Protein AF-A0A9D0Z9T0-F1 (afdb_monomer_lite)

Sequence (76 aa):
MRAGLNRVLNAAMGAFVGALIGRGAYLYWAYRAHPGLYAAQSAPWYARLVPGAVATLLVVCACVCVKLALRAGRRR

Radius of gyration: 17.84 Å; chains: 1; bounding box: 44×25×45 Å

pLDDT: mean 79.4, std 9.63, range [45.62, 89.44]

Foldseek 3Di:
DVVVLVVVLVVLLVVLVVVLVVVVVVLVVVCVVCVPVQVPDPDHSCVVSVVSVVVSVVSNVVSVVVVVVVVVVVVD

Structure (mmCIF, N/CA/C/O backbone):
data_AF-A0A9D0Z9T0-F1
#
_entry.id   AF-A0A9D0Z9T0-F1
#
loop_
_atom_site.group_PDB
_atom_site.id
_atom_site.type_symbol
_atom_site.label_atom_id
_atom_site.label_alt_id
_atom_site.label_comp_id
_atom_site.label_asym_id
_atom_site.label_entity_id
_atom_site.label_seq_id
_atom_site.pdbx_PDB_ins_code
_atom_site.Cartn_x
_atom_site.Cartn_y
_atom_site.Cartn_z
_atom_site.occupancy
_atom_site.B_iso_or_equiv
_atom_site.auth_seq_id
_atom_site.auth_comp_id
_atom_site.auth_asym_id
_atom_site.auth_atom_id
_atom_site.pdbx_PDB_model_num
ATOM 1 N N . MET A 1 1 ? -12.484 9.334 22.437 1.00 52.94 1 MET A N 1
ATOM 2 C CA . MET A 1 1 ? -11.668 8.170 22.000 1.00 52.94 1 MET A CA 1
ATOM 3 C C . MET A 1 1 ? -11.893 7.705 20.546 1.00 52.94 1 MET A C 1
ATOM 5 O O . MET A 1 1 ? -10.932 7.287 19.919 1.00 52.94 1 MET A O 1
ATOM 9 N N . ARG A 1 2 ? -13.097 7.795 19.947 1.00 57.91 2 ARG A N 1
ATOM 10 C CA . ARG A 1 2 ? -13.383 7.228 18.599 1.00 57.91 2 ARG A CA 1
ATOM 11 C C . ARG A 1 2 ? -12.818 8.014 17.399 1.00 57.91 2 ARG A C 1
ATOM 13 O O . ARG A 1 2 ? -12.505 7.415 16.375 1.00 57.91 2 ARG A O 1
ATOM 20 N N . ALA A 1 3 ? -12.673 9.336 17.523 1.00 68.19 3 ALA A N 1
ATOM 21 C CA . ALA A 1 3 ? -12.161 10.184 16.441 1.00 68.19 3 ALA A CA 1
ATOM 22 C C . ALA A 1 3 ? -10.686 9.889 16.108 1.00 68.19 3 ALA A C 1
ATOM 24 O O . ALA A 1 3 ? -10.321 9.856 14.936 1.00 68.19 3 ALA A O 1
ATOM 25 N N . GLY A 1 4 ? -9.865 9.607 17.129 1.00 77.56 4 GLY A N 1
ATOM 26 C CA . GLY A 1 4 ? -8.451 9.261 16.957 1.00 77.56 4 GLY A CA 1
ATOM 27 C C . GLY A 1 4 ? -8.263 7.962 16.175 1.00 77.56 4 GLY A C 1
ATOM 28 O O . GLY A 1 4 ? -7.535 7.947 15.190 1.00 77.56 4 GLY A O 1
ATOM 29 N N . LEU A 1 5 ? -9.004 6.907 16.532 1.00 78.94 5 LEU A N 1
ATOM 30 C CA . LEU A 1 5 ? -8.914 5.607 15.859 1.00 78.94 5 LEU A CA 1
ATOM 31 C C . LEU A 1 5 ? -9.296 5.691 14.373 1.00 78.94 5 LEU A C 1
ATOM 33 O O . LEU A 1 5 ? -8.600 5.148 13.523 1.00 78.94 5 LEU A O 1
ATOM 37 N N . ASN A 1 6 ? -10.362 6.424 14.038 1.00 83.00 6 ASN A N 1
ATOM 38 C CA . ASN A 1 6 ? -10.753 6.620 12.639 1.00 83.00 6 ASN A CA 1
ATOM 39 C C . ASN A 1 6 ? -9.703 7.409 11.844 1.00 83.00 6 ASN A C 1
ATOM 41 O O . ASN A 1 6 ? -9.480 7.114 10.670 1.00 83.00 6 ASN A O 1
ATOM 45 N N . ARG A 1 7 ? -9.065 8.399 12.482 1.00 86.38 7 ARG A N 1
ATOM 46 C CA . ARG A 1 7 ? -8.008 9.211 11.872 1.00 86.38 7 ARG A CA 1
ATOM 47 C C . ARG A 1 7 ? -6.760 8.366 11.600 1.00 86.38 7 ARG A C 1
ATOM 49 O O . ARG A 1 7 ? -6.249 8.413 10.488 1.00 86.38 7 ARG A O 1
ATOM 56 N N . VAL A 1 8 ? -6.349 7.530 12.558 1.00 86.88 8 VAL A N 1
ATOM 57 C CA . VAL A 1 8 ? -5.235 6.577 12.397 1.00 86.88 8 VAL A CA 1
ATOM 58 C C . VAL A 1 8 ? -5.540 5.547 11.307 1.00 86.88 8 VAL A C 1
ATOM 60 O O . VAL A 1 8 ? -4.705 5.337 10.435 1.00 86.88 8 VAL A O 1
ATOM 63 N N . LEU A 1 9 ? -6.745 4.961 11.281 1.00 83.75 9 LEU A N 1
ATOM 64 C CA . LEU A 1 9 ? -7.121 4.006 10.230 1.00 83.75 9 LEU A CA 1
ATOM 65 C C . LEU A 1 9 ? -7.131 4.644 8.835 1.00 83.75 9 LEU A C 1
ATOM 67 O O . LEU A 1 9 ? -6.681 4.018 7.882 1.00 83.75 9 LEU A O 1
ATOM 71 N N . ASN A 1 10 ? -7.638 5.872 8.695 1.00 85.56 10 ASN A N 1
ATOM 72 C CA . ASN A 1 10 ? -7.601 6.583 7.414 1.00 85.56 10 ASN A CA 1
ATOM 73 C C . ASN A 1 10 ? -6.169 6.924 6.987 1.00 85.56 10 ASN A C 1
ATOM 75 O O . ASN A 1 10 ? -5.842 6.762 5.815 1.00 85.56 10 ASN A O 1
ATOM 79 N N . ALA A 1 11 ? -5.323 7.372 7.919 1.00 89.44 11 ALA A N 1
ATOM 80 C CA . ALA A 1 11 ? -3.922 7.667 7.635 1.00 89.44 11 ALA A CA 1
ATOM 81 C C . ALA A 1 11 ? -3.162 6.406 7.201 1.00 89.44 11 ALA A C 1
ATOM 83 O O . ALA A 1 11 ? -2.457 6.441 6.198 1.00 89.44 11 ALA A O 1
ATOM 84 N N . ALA A 1 12 ? -3.369 5.280 7.893 1.00 86.12 12 ALA A N 1
ATOM 85 C CA . ALA A 1 12 ? -2.794 3.994 7.513 1.00 86.12 12 ALA A CA 1
ATOM 86 C C . ALA A 1 12 ? -3.252 3.580 6.106 1.00 86.12 12 ALA A C 1
ATOM 88 O O . ALA A 1 12 ? -2.414 3.335 5.245 1.00 86.12 12 ALA A O 1
ATOM 89 N N . MET A 1 13 ? -4.564 3.591 5.834 1.00 86.25 13 MET A N 1
ATOM 90 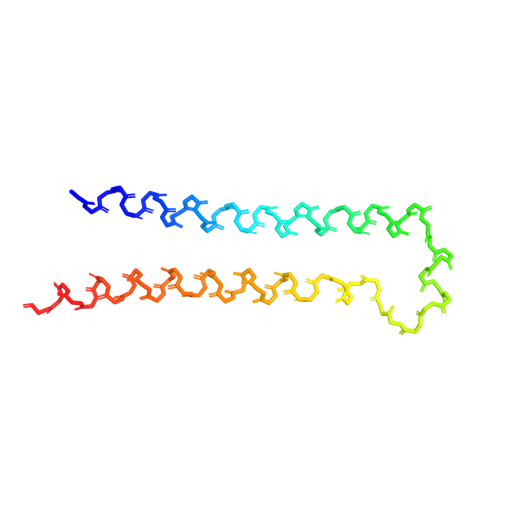C CA . MET A 1 13 ? -5.106 3.290 4.500 1.00 86.25 13 MET A CA 1
ATOM 91 C C . MET A 1 13 ? -4.459 4.160 3.411 1.0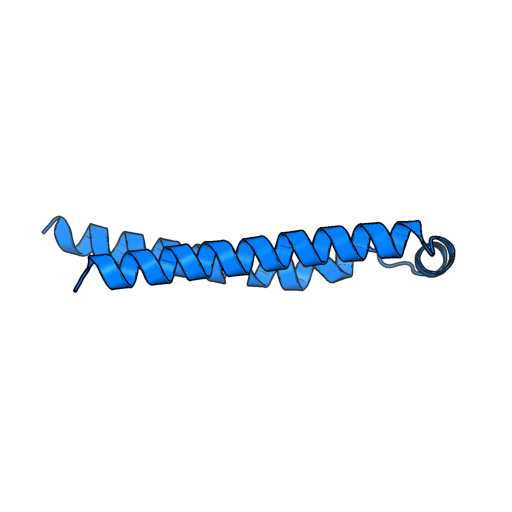0 86.25 13 MET A C 1
ATOM 93 O O . MET A 1 13 ? -4.005 3.635 2.398 1.00 86.25 13 MET A O 1
ATOM 97 N N . GLY A 1 14 ? -4.370 5.474 3.635 1.00 88.00 14 GLY A N 1
ATOM 98 C CA . GLY A 1 14 ? -3.753 6.407 2.692 1.00 88.00 14 GLY A CA 1
ATOM 99 C C . GLY A 1 14 ? -2.261 6.147 2.474 1.00 88.00 14 GLY A C 1
ATOM 100 O O . GLY A 1 14 ? -1.809 6.150 1.333 1.00 88.00 14 GLY A O 1
ATOM 101 N N . ALA A 1 15 ? -1.505 5.865 3.537 1.00 88.94 15 ALA A N 1
ATOM 102 C CA . ALA A 1 15 ? -0.074 5.578 3.454 1.00 88.94 15 ALA A CA 1
ATOM 103 C C . ALA A 1 15 ? 0.212 4.287 2.672 1.00 88.94 15 ALA A C 1
ATOM 105 O O . ALA A 1 15 ? 1.080 4.276 1.801 1.00 88.94 15 ALA A O 1
ATOM 106 N N . PHE A 1 16 ? -0.549 3.220 2.929 1.00 84.31 16 PHE A N 1
ATOM 107 C CA . PHE A 1 16 ? -0.416 1.953 2.209 1.00 84.31 16 PHE A CA 1
ATOM 108 C C . PHE A 1 16 ? -0.770 2.104 0.722 1.00 84.31 16 PHE A C 1
ATOM 110 O O . PHE A 1 16 ? -0.018 1.650 -0.142 1.00 84.31 16 PHE A O 1
ATOM 117 N N . VAL A 1 17 ? -1.863 2.806 0.406 1.00 87.31 17 VAL A N 1
ATOM 118 C CA . VAL A 1 17 ? -2.245 3.097 -0.986 1.00 87.31 17 VAL A CA 1
ATOM 119 C C . VAL A 1 17 ? -1.196 3.975 -1.677 1.00 87.31 17 VAL A C 1
ATOM 121 O O . VAL A 1 17 ? -0.794 3.683 -2.802 1.00 87.31 17 VAL A O 1
ATOM 124 N N . GLY A 1 18 ? -0.696 5.011 -1.003 1.00 88.81 18 GLY A N 1
ATOM 125 C CA . GLY A 1 18 ? 0.354 5.884 -1.528 1.00 88.81 18 GLY A CA 1
ATOM 126 C C . GLY A 1 18 ? 1.661 5.138 -1.799 1.00 88.81 18 GLY A C 1
ATOM 127 O O . GLY A 1 18 ? 2.254 5.309 -2.864 1.00 88.81 18 GLY A O 1
ATOM 128 N N . ALA A 1 19 ? 2.076 4.249 -0.893 1.00 86.25 19 ALA A N 1
ATOM 129 C CA . ALA A 1 19 ? 3.250 3.399 -1.081 1.00 86.25 19 ALA A CA 1
ATOM 130 C C . ALA A 1 19 ? 3.100 2.472 -2.301 1.00 86.25 19 ALA A C 1
ATOM 132 O O . ALA A 1 19 ? 4.059 2.282 -3.054 1.00 86.25 19 ALA A O 1
ATOM 133 N N . LEU A 1 20 ? 1.895 1.941 -2.541 1.00 84.62 20 LEU A N 1
ATOM 134 C CA . LEU A 1 20 ? 1.609 1.127 -3.721 1.00 84.62 20 LEU A CA 1
ATOM 135 C C . LEU A 1 20 ? 1.721 1.941 -5.017 1.00 84.62 20 LEU A C 1
ATOM 137 O O . LEU A 1 20 ? 2.377 1.495 -5.960 1.00 84.62 20 LEU A O 1
ATOM 141 N N . ILE A 1 21 ? 1.127 3.138 -5.051 1.00 86.94 21 ILE A N 1
ATOM 142 C CA . ILE A 1 21 ? 1.183 4.040 -6.212 1.00 86.94 21 ILE A CA 1
ATOM 143 C C . ILE A 1 21 ? 2.630 4.458 -6.494 1.00 86.94 21 ILE A C 1
ATOM 145 O O . ILE A 1 21 ? 3.079 4.371 -7.636 1.00 86.94 21 ILE A O 1
ATOM 149 N N . GLY A 1 22 ? 3.386 4.842 -5.461 1.00 88.25 22 GLY A N 1
ATOM 150 C CA . GLY A 1 22 ? 4.792 5.229 -5.593 1.00 88.25 22 GLY A CA 1
ATOM 151 C C . GLY A 1 22 ? 5.659 4.093 -6.134 1.00 88.25 22 GLY A C 1
ATOM 152 O O . GLY A 1 22 ? 6.440 4.292 -7.066 1.00 88.25 22 GLY A O 1
ATOM 153 N N . ARG A 1 23 ? 5.467 2.870 -5.625 1.00 84.56 23 ARG A N 1
ATOM 154 C CA . ARG A 1 23 ? 6.169 1.682 -6.129 1.00 84.56 23 ARG A CA 1
ATOM 155 C C . ARG A 1 23 ? 5.767 1.352 -7.570 1.00 84.56 23 ARG A C 1
ATOM 157 O O . ARG A 1 23 ? 6.635 1.004 -8.364 1.00 84.56 23 ARG A O 1
ATOM 164 N N . GLY A 1 24 ? 4.491 1.508 -7.924 1.00 83.94 24 GLY A N 1
ATOM 165 C CA . GLY A 1 24 ? 3.996 1.371 -9.299 1.00 83.94 24 GLY A CA 1
ATOM 166 C C . GLY A 1 24 ? 4.656 2.350 -10.264 1.00 83.94 24 GLY A C 1
ATOM 167 O O . GLY A 1 24 ? 5.205 1.930 -11.282 1.00 83.94 24 GLY A O 1
ATOM 168 N N . ALA A 1 25 ? 4.672 3.634 -9.910 1.00 86.69 25 ALA A N 1
ATOM 169 C CA . ALA A 1 25 ? 5.300 4.683 -10.707 1.00 86.69 25 ALA A CA 1
ATOM 170 C C . ALA A 1 25 ? 6.813 4.461 -10.865 1.00 86.69 25 ALA A C 1
ATOM 172 O O . ALA A 1 25 ? 7.342 4.590 -11.970 1.00 86.69 25 ALA A O 1
ATOM 173 N N . TYR A 1 26 ? 7.500 4.061 -9.790 1.00 85.31 26 TYR A N 1
ATOM 174 C CA . TYR A 1 26 ? 8.930 3.752 -9.826 1.00 85.31 26 TYR A CA 1
ATOM 175 C C . TYR A 1 26 ? 9.246 2.572 -10.752 1.00 85.31 26 TYR A C 1
ATOM 177 O O . TYR A 1 26 ? 10.136 2.671 -11.596 1.00 85.31 26 TYR A O 1
ATOM 185 N N . LEU A 1 27 ? 8.498 1.469 -10.641 1.00 79.62 27 LEU A N 1
ATOM 186 C CA . LEU A 1 27 ? 8.686 0.306 -11.512 1.00 79.62 27 LEU A CA 1
ATOM 187 C C . LEU A 1 27 ? 8.376 0.626 -12.977 1.00 79.62 27 LEU A C 1
ATOM 189 O O . LEU A 1 27 ? 9.090 0.147 -13.856 1.00 79.62 27 LEU A O 1
ATOM 193 N N . TYR A 1 28 ? 7.363 1.452 -13.241 1.00 82.69 28 TYR A N 1
ATOM 194 C CA . TYR A 1 28 ? 7.051 1.909 -14.594 1.00 82.69 28 TYR A CA 1
ATOM 195 C C . TYR A 1 28 ? 8.190 2.745 -15.190 1.00 82.69 28 TYR A C 1
ATOM 197 O O . TYR A 1 28 ? 8.610 2.512 -16.325 1.00 82.69 28 TYR A O 1
ATOM 205 N N . TRP A 1 29 ? 8.739 3.683 -14.414 1.00 85.75 29 TRP A N 1
ATOM 206 C CA . TRP A 1 29 ? 9.886 4.479 -14.844 1.00 85.75 29 TRP A CA 1
ATOM 207 C C . TRP A 1 29 ? 11.124 3.606 -15.094 1.00 85.75 29 TRP A C 1
ATOM 209 O O . TRP A 1 29 ? 11.742 3.707 -16.152 1.00 85.75 29 TRP A O 1
ATOM 219 N N . ALA A 1 30 ? 11.434 2.687 -14.175 1.00 82.19 30 ALA A N 1
ATOM 220 C CA . ALA A 1 30 ? 12.566 1.769 -14.297 1.00 82.19 30 ALA A CA 1
ATOM 221 C C . ALA A 1 30 ? 12.437 0.827 -15.508 1.00 82.19 30 ALA A C 1
ATOM 223 O O . ALA A 1 30 ? 13.424 0.556 -16.191 1.00 82.19 30 ALA A O 1
ATOM 224 N N . TYR A 1 31 ? 11.221 0.359 -15.810 1.00 77.56 31 TYR A N 1
ATOM 225 C CA . TYR A 1 31 ? 10.939 -0.424 -17.015 1.00 77.56 31 TYR A CA 1
ATOM 226 C C . TYR A 1 31 ? 11.212 0.384 -18.288 1.00 77.56 31 TYR A C 1
ATOM 228 O O . TYR A 1 31 ? 11.850 -0.111 -19.216 1.00 77.56 31 TYR A O 1
ATOM 236 N N . ARG A 1 32 ? 10.781 1.649 -18.313 1.00 80.25 32 ARG A N 1
ATOM 237 C CA . ARG A 1 32 ? 10.978 2.542 -19.460 1.00 80.25 32 ARG A CA 1
ATOM 238 C C . ARG A 1 32 ? 12.449 2.929 -19.663 1.00 80.25 32 ARG A C 1
ATOM 240 O O . ARG A 1 32 ? 12.858 3.129 -20.801 1.00 80.25 32 ARG A O 1
ATOM 247 N N . ALA A 1 33 ? 13.232 3.009 -18.586 1.00 84.31 33 ALA A N 1
ATOM 248 C CA . ALA A 1 33 ? 14.665 3.302 -18.631 1.00 84.31 33 ALA A CA 1
ATOM 249 C C . ALA A 1 33 ? 15.510 2.117 -19.137 1.00 84.31 33 ALA A C 1
ATOM 251 O O . ALA A 1 33 ? 16.502 2.326 -19.834 1.00 84.31 33 ALA A O 1
AT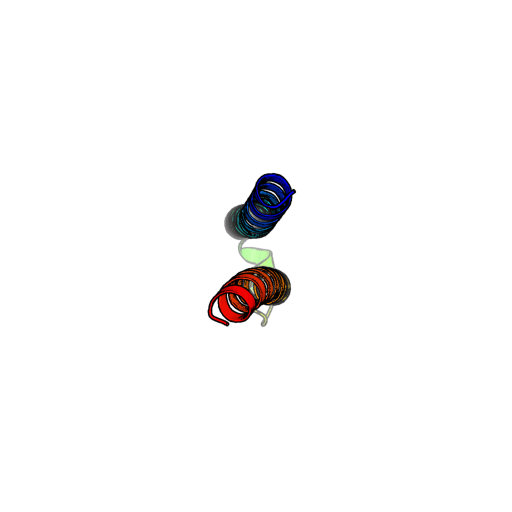OM 252 N N . HIS A 1 34 ? 15.115 0.874 -18.829 1.00 79.44 34 HIS A N 1
ATOM 253 C CA . HIS A 1 34 ? 15.866 -0.327 -19.215 1.00 79.44 34 HIS A CA 1
ATOM 254 C C . HIS A 1 34 ? 14.966 -1.444 -19.770 1.00 79.44 34 HIS A C 1
ATOM 256 O O . HIS A 1 34 ? 14.840 -2.510 -19.156 1.00 79.44 34 HIS A O 1
ATOM 262 N N . PRO A 1 35 ? 14.373 -1.257 -20.963 1.00 71.56 35 PRO A N 1
ATOM 263 C CA . PRO A 1 35 ? 13.466 -2.242 -21.553 1.00 71.56 35 PRO A CA 1
ATOM 264 C C . PRO A 1 35 ? 14.156 -3.583 -21.871 1.00 71.56 35 PRO A C 1
ATOM 266 O O . PRO A 1 35 ? 13.533 -4.639 -21.766 1.00 71.56 35 PRO A O 1
ATOM 269 N N . GLY A 1 36 ? 15.461 -3.573 -22.178 1.00 74.56 36 GLY A N 1
ATOM 270 C CA . GLY A 1 36 ? 16.227 -4.777 -22.532 1.00 74.56 36 GLY A CA 1
ATOM 271 C C . GLY A 1 36 ? 16.351 -5.821 -21.410 1.00 74.56 36 GLY A C 1
ATOM 272 O O . GLY A 1 36 ? 16.360 -7.016 -21.689 1.00 74.56 36 GLY A O 1
ATOM 273 N N . LEU A 1 37 ? 16.361 -5.402 -20.138 1.00 70.06 37 LEU A N 1
ATOM 274 C CA . LEU A 1 37 ? 16.449 -6.309 -18.976 1.00 70.06 37 LEU A CA 1
ATOM 275 C C . LEU A 1 37 ? 15.143 -7.068 -18.694 1.00 70.06 37 LEU A C 1
ATOM 277 O O . LEU A 1 37 ? 15.142 -8.086 -17.996 1.00 70.06 37 LEU A O 1
ATOM 281 N N . TYR A 1 38 ? 14.026 -6.556 -19.209 1.00 64.56 38 TYR A N 1
ATOM 282 C CA . TYR A 1 38 ? 12.706 -7.166 -19.069 1.00 64.56 38 TYR A CA 1
ATOM 283 C C . TYR A 1 38 ? 12.280 -7.928 -20.324 1.00 64.56 38 TYR A C 1
ATOM 285 O O . TYR A 1 38 ? 11.447 -8.816 -20.218 1.00 64.56 38 TYR A O 1
ATOM 293 N N . ALA A 1 39 ? 12.877 -7.640 -21.485 1.00 64.56 39 ALA A N 1
ATOM 294 C CA . ALA A 1 39 ? 12.680 -8.422 -22.707 1.00 64.56 39 ALA A CA 1
ATOM 295 C C . ALA A 1 39 ? 13.301 -9.832 -22.620 1.00 64.56 39 ALA A C 1
ATOM 297 O O . ALA A 1 39 ? 12.793 -10.764 -23.232 1.00 64.56 39 ALA A O 1
ATOM 298 N N . ALA A 1 40 ? 14.374 -9.996 -21.837 1.00 69.56 40 ALA A N 1
ATOM 299 C CA . ALA A 1 40 ? 15.031 -11.287 -21.615 1.00 69.56 40 ALA A CA 1
ATOM 300 C C . ALA A 1 40 ? 14.378 -12.139 -20.508 1.00 69.56 40 ALA A C 1
ATOM 302 O O . ALA A 1 40 ? 14.699 -13.317 -20.366 1.00 69.56 40 ALA A O 1
ATOM 303 N N . GLN A 1 41 ? 13.489 -11.558 -19.695 1.00 66.56 41 GLN A N 1
ATOM 304 C CA . GLN A 1 41 ? 12.831 -12.269 -18.601 1.00 66.56 41 GLN A CA 1
ATOM 305 C C . GLN A 1 41 ? 11.433 -12.721 -19.019 1.00 66.56 41 GLN A C 1
ATOM 307 O O . GLN A 1 41 ? 10.590 -11.906 -19.377 1.00 66.56 41 GLN A O 1
ATOM 312 N N . SER A 1 42 ? 11.157 -14.020 -18.884 1.00 66.06 42 SER A N 1
ATOM 313 C CA . SER A 1 42 ? 9.832 -14.596 -19.159 1.00 66.06 42 SER A CA 1
ATOM 314 C C . SER A 1 42 ? 8.735 -14.066 -18.226 1.00 66.06 42 SER A C 1
ATOM 316 O O .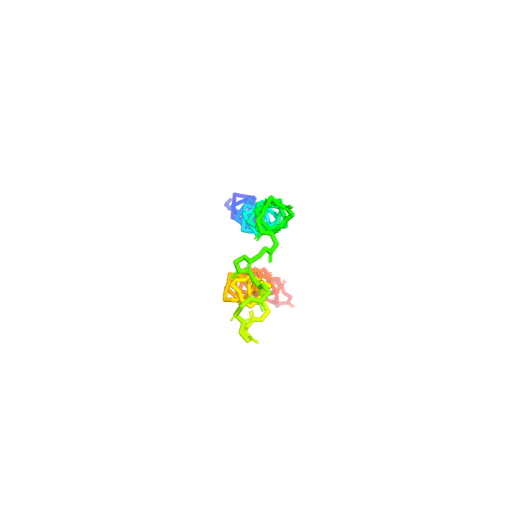 SER A 1 42 ? 7.551 -14.177 -18.535 1.00 66.06 42 SER A O 1
ATOM 318 N N . ALA A 1 43 ? 9.109 -13.510 -17.068 1.00 68.38 43 ALA A N 1
ATOM 319 C CA . ALA A 1 43 ? 8.169 -12.952 -16.107 1.00 68.38 43 ALA A CA 1
ATOM 320 C C . ALA A 1 43 ? 7.873 -11.471 -16.421 1.00 68.38 43 ALA A C 1
ATOM 322 O O . ALA A 1 43 ? 8.805 -10.668 -16.519 1.00 68.38 43 ALA A O 1
ATOM 323 N N . PRO A 1 44 ? 6.593 -11.067 -16.514 1.00 72.25 44 PRO A N 1
ATOM 324 C CA . PRO A 1 44 ? 6.237 -9.682 -16.786 1.00 72.25 44 PRO A CA 1
ATOM 325 C C . PRO A 1 44 ? 6.751 -8.732 -15.696 1.00 72.25 44 PRO A C 1
ATOM 327 O O . PRO A 1 44 ? 6.712 -9.040 -14.505 1.00 72.25 44 PRO A O 1
ATOM 330 N N . TRP A 1 45 ? 7.173 -7.527 -16.086 1.00 70.88 45 TRP A N 1
ATOM 331 C CA . TRP A 1 45 ? 7.721 -6.503 -15.181 1.00 70.88 45 TRP A CA 1
ATOM 332 C C . TRP A 1 45 ? 6.776 -6.142 -14.020 1.00 70.88 45 TRP A C 1
ATOM 334 O O . TRP A 1 45 ? 7.224 -5.850 -12.908 1.00 70.88 45 TRP A O 1
ATOM 344 N N . TYR A 1 46 ? 5.463 -6.232 -14.246 1.00 68.00 46 TYR A N 1
ATOM 345 C CA . TYR A 1 46 ? 4.440 -5.975 -13.235 1.00 68.00 46 TYR A CA 1
ATOM 346 C C . TYR A 1 46 ? 4.273 -7.120 -12.223 1.00 68.00 46 TYR A C 1
ATOM 348 O O . TYR A 1 46 ? 3.666 -6.914 -11.174 1.00 68.00 46 TYR A O 1
ATOM 356 N N . ALA A 1 47 ? 4.849 -8.307 -12.449 1.00 78.69 47 ALA A N 1
ATOM 357 C CA . ALA A 1 47 ? 4.779 -9.415 -11.491 1.00 78.69 47 ALA A CA 1
ATOM 358 C C . ALA A 1 47 ? 5.401 -9.042 -10.133 1.00 78.69 47 ALA A C 1
ATOM 360 O O . ALA A 1 47 ? 4.928 -9.469 -9.085 1.00 78.69 47 ALA A O 1
ATOM 361 N N . ARG A 1 48 ? 6.406 -8.154 -10.124 1.00 76.62 48 ARG A N 1
ATOM 362 C CA . ARG A 1 48 ? 7.024 -7.623 -8.894 1.00 76.62 48 ARG A CA 1
ATOM 363 C C . ARG A 1 48 ? 6.104 -6.695 -8.087 1.00 76.62 48 ARG A C 1
ATOM 365 O O . ARG A 1 48 ? 6.347 -6.481 -6.893 1.00 76.62 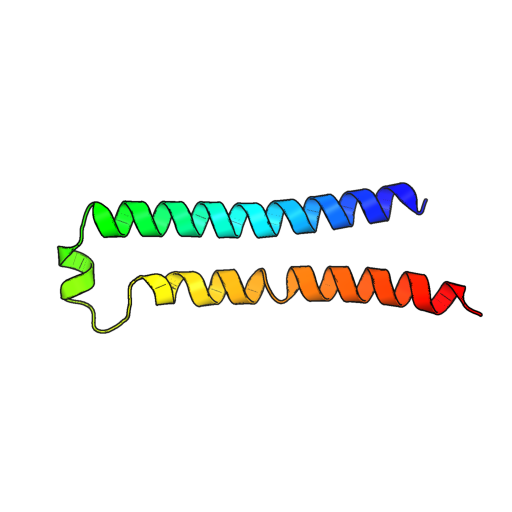48 ARG A O 1
ATOM 372 N N . LEU A 1 49 ? 5.059 -6.147 -8.713 1.00 78.38 49 LEU A N 1
ATOM 373 C CA . LEU A 1 49 ? 4.043 -5.312 -8.064 1.00 78.38 49 LEU A CA 1
ATOM 374 C C . LEU A 1 49 ? 2.974 -6.146 -7.358 1.00 78.38 49 LEU A C 1
ATOM 376 O O . LEU A 1 49 ? 2.475 -5.710 -6.322 1.00 78.38 49 LEU A O 1
ATOM 380 N N . VAL A 1 50 ? 2.689 -7.352 -7.857 1.00 79.88 50 VAL A N 1
ATOM 381 C CA . VAL A 1 50 ? 1.608 -8.222 -7.366 1.00 79.88 50 VAL A CA 1
ATOM 382 C C . VAL A 1 50 ? 1.698 -8.498 -5.857 1.00 79.88 50 VAL A C 1
ATOM 384 O O . VAL A 1 50 ? 0.707 -8.243 -5.176 1.00 79.88 50 VAL A O 1
ATOM 387 N N . PRO A 1 51 ? 2.847 -8.895 -5.268 1.00 83.19 51 PRO A N 1
ATOM 388 C CA . PRO A 1 51 ? 2.916 -9.169 -3.830 1.00 83.19 51 PRO A CA 1
ATOM 389 C C . PRO A 1 51 ? 2.626 -7.927 -2.977 1.00 83.19 51 PRO A C 1
ATOM 391 O O . PRO A 1 51 ? 1.941 -8.002 -1.961 1.00 83.19 51 PRO A O 1
ATOM 394 N N . GLY A 1 52 ? 3.111 -6.760 -3.419 1.00 81.19 52 GLY A N 1
ATOM 395 C CA . GLY A 1 52 ? 2.877 -5.487 -2.734 1.00 81.19 52 GLY A CA 1
ATOM 396 C C . GLY A 1 52 ? 1.420 -5.039 -2.840 1.00 81.19 52 GLY A C 1
ATOM 397 O O . GLY A 1 52 ? 0.838 -4.596 -1.853 1.00 81.19 52 GLY A O 1
ATOM 398 N N . ALA A 1 53 ? 0.809 -5.207 -4.013 1.00 80.69 53 ALA A N 1
ATOM 399 C CA . ALA A 1 53 ? -0.604 -4.919 -4.233 1.00 80.69 53 ALA A CA 1
ATOM 400 C C . ALA A 1 53 ? -1.504 -5.812 -3.370 1.00 80.69 53 ALA A C 1
ATOM 402 O O . ALA A 1 53 ? -2.402 -5.298 -2.705 1.00 80.69 53 ALA A O 1
ATOM 403 N N . VAL A 1 54 ? -1.214 -7.117 -3.313 1.00 87.50 54 VAL A N 1
ATOM 404 C CA . VAL A 1 54 ? -1.941 -8.095 -2.487 1.00 87.50 54 VAL A CA 1
ATOM 405 C C . VAL A 1 54 ? -1.797 -7.794 -0.997 1.00 87.50 54 VAL A C 1
ATOM 407 O O . VAL A 1 54 ? -2.778 -7.887 -0.265 1.00 87.50 54 VAL A O 1
ATOM 410 N N . ALA A 1 55 ? -0.619 -7.375 -0.531 1.00 86.00 55 ALA A N 1
ATOM 411 C CA . ALA A 1 55 ? -0.456 -6.939 0.855 1.00 86.00 55 ALA A CA 1
ATOM 412 C C . ALA A 1 55 ? -1.277 -5.667 1.154 1.00 86.00 55 ALA A C 1
ATOM 414 O O . ALA A 1 55 ? -1.929 -5.579 2.192 1.00 86.00 55 ALA A O 1
ATOM 415 N N . THR A 1 56 ? -1.297 -4.708 0.222 1.00 83.81 56 THR A N 1
ATOM 416 C CA . THR A 1 56 ? -1.971 -3.404 0.374 1.00 83.81 56 THR A CA 1
ATOM 417 C C . THR A 1 56 ? -3.499 -3.553 0.439 1.00 83.81 56 THR A C 1
ATOM 419 O O . THR A 1 56 ? -4.084 -3.252 1.475 1.00 83.81 56 THR A O 1
ATOM 422 N N . LEU A 1 57 ? -4.137 -4.080 -0.616 1.00 85.50 57 LEU A N 1
ATOM 423 C CA . LEU A 1 57 ? -4.851 -5.345 -0.468 1.00 85.50 57 LEU A CA 1
ATOM 424 C C . LEU A 1 57 ? -5.544 -5.680 0.863 1.00 85.50 57 LEU A C 1
ATOM 426 O O . LEU A 1 57 ? -6.517 -5.072 1.319 1.00 85.50 57 LEU A O 1
ATOM 430 N N . LEU A 1 58 ? -4.963 -6.711 1.471 1.00 88.81 58 LEU A N 1
ATOM 431 C CA . LEU A 1 58 ? -5.328 -7.299 2.748 1.00 88.81 58 LEU A CA 1
ATOM 432 C C . LEU A 1 58 ? -5.359 -6.274 3.885 1.00 88.81 58 LEU A C 1
ATOM 434 O O . LEU A 1 58 ? -6.281 -6.314 4.698 1.00 88.81 58 LEU A O 1
ATOM 438 N N . VAL A 1 59 ? -4.405 -5.338 3.938 1.00 88.00 59 VAL A N 1
ATOM 439 C CA . VAL A 1 59 ? -4.360 -4.311 4.993 1.00 88.00 59 VAL A CA 1
ATOM 440 C C . VAL A 1 59 ? -5.560 -3.369 4.899 1.00 88.00 59 VAL A C 1
ATOM 442 O O . VAL A 1 59 ? -6.232 -3.120 5.903 1.00 88.00 59 VAL A O 1
ATOM 445 N N . VAL A 1 60 ? -5.886 -2.880 3.700 1.00 86.75 60 VAL A N 1
ATOM 446 C CA . VAL A 1 60 ? -7.053 -2.013 3.487 1.00 86.75 60 VAL A CA 1
ATOM 447 C C . VAL A 1 60 ? -8.339 -2.765 3.825 1.00 86.75 60 VAL A C 1
ATOM 449 O O . VAL A 1 60 ? -9.169 -2.232 4.568 1.00 86.75 60 VAL A O 1
ATOM 452 N N . CYS A 1 61 ? -8.483 -4.014 3.367 1.00 87.88 61 CYS A N 1
ATOM 453 C CA . CYS A 1 61 ? -9.618 -4.871 3.716 1.00 87.88 61 CYS A CA 1
ATOM 454 C C . CYS A 1 61 ? -9.749 -5.061 5.233 1.00 87.88 61 CYS A C 1
ATOM 456 O O . CYS A 1 61 ? -10.834 -4.853 5.777 1.00 87.88 61 CYS A O 1
ATOM 458 N N . ALA A 1 62 ? -8.659 -5.368 5.939 1.00 88.56 62 ALA A N 1
ATOM 459 C CA . ALA A 1 62 ? -8.661 -5.516 7.392 1.00 88.56 62 ALA A CA 1
ATOM 460 C C . ALA A 1 62 ? -9.113 -4.224 8.095 1.00 88.56 62 ALA A C 1
ATOM 462 O O . ALA A 1 62 ? -9.989 -4.261 8.963 1.00 88.56 62 ALA A O 1
ATOM 463 N N . CYS A 1 63 ? -8.599 -3.060 7.683 1.00 86.25 63 CYS A N 1
ATOM 464 C CA . CYS A 1 63 ? -9.023 -1.778 8.247 1.00 86.25 63 CYS A CA 1
ATOM 465 C C . CYS A 1 63 ? -10.510 -1.465 7.962 1.00 86.25 63 CYS A C 1
ATOM 467 O O . CYS A 1 63 ? -11.185 -0.866 8.807 1.00 86.25 63 CYS A O 1
ATOM 469 N N . VAL A 1 64 ? -11.050 -1.867 6.804 1.00 87.38 64 VAL A N 1
ATOM 470 C CA . VAL A 1 64 ? -12.489 -1.749 6.499 1.00 87.38 64 VAL A CA 1
ATOM 471 C C . VAL A 1 64 ? -13.312 -2.684 7.387 1.00 87.38 64 VAL A C 1
ATOM 473 O O . VAL A 1 64 ? -14.284 -2.228 7.993 1.00 87.38 64 VAL A O 1
ATOM 476 N N . CYS A 1 65 ? -12.905 -3.947 7.537 1.00 87.81 65 CYS A N 1
ATOM 477 C CA . CYS A 1 65 ? -13.565 -4.916 8.416 1.00 87.81 65 CYS A CA 1
ATOM 478 C C . CYS A 1 65 ? -13.636 -4.410 9.862 1.00 87.81 65 CYS A C 1
ATOM 480 O O . CYS A 1 65 ? -14.705 -4.443 10.471 1.00 87.81 65 CYS A O 1
ATOM 482 N N . VAL A 1 66 ? -12.542 -3.844 10.383 1.00 87.00 66 VAL A N 1
ATOM 483 C CA . VAL A 1 66 ? -12.513 -3.227 11.721 1.00 87.00 66 VAL A CA 1
ATOM 484 C C . VAL A 1 66 ? -13.526 -2.082 11.826 1.00 87.00 66 VAL A C 1
ATOM 486 O O . VAL A 1 66 ? -14.293 -2.018 12.789 1.00 87.00 66 VAL A O 1
ATOM 489 N N . LYS A 1 67 ? -13.603 -1.193 10.826 1.00 81.94 67 LYS A N 1
ATOM 490 C CA . LYS A 1 67 ? -14.613 -0.117 10.809 1.00 81.94 67 LYS A CA 1
ATOM 491 C C . LYS A 1 67 ? -16.042 -0.653 10.772 1.00 81.94 67 LYS A C 1
ATOM 493 O O . LYS A 1 67 ? -16.909 -0.080 11.436 1.00 81.94 67 LYS A O 1
ATOM 498 N N . LEU A 1 68 ? -16.301 -1.707 10.001 1.00 84.88 68 LEU A N 1
ATOM 499 C CA . LEU A 1 68 ? -17.623 -2.326 9.894 1.00 84.88 68 LEU A CA 1
ATOM 500 C C . LEU A 1 68 ? -18.025 -3.010 11.202 1.00 84.88 68 LEU A C 1
ATOM 502 O O . LEU A 1 68 ? -19.130 -2.764 11.678 1.00 84.88 68 LEU A O 1
ATOM 506 N N . ALA A 1 69 ? -17.124 -3.758 11.839 1.00 85.69 69 ALA A N 1
ATOM 507 C CA . ALA A 1 69 ? -17.365 -4.382 13.140 1.00 85.69 69 ALA A CA 1
ATOM 508 C C . ALA A 1 69 ? -17.700 -3.336 14.222 1.00 85.69 69 ALA A C 1
ATOM 510 O O . ALA A 1 69 ? -18.688 -3.472 14.947 1.00 85.69 69 ALA A O 1
ATOM 511 N N . LEU A 1 70 ? -16.956 -2.223 14.261 1.00 82.56 70 LEU A N 1
ATOM 512 C CA . LEU A 1 70 ? -17.220 -1.099 15.171 1.00 82.56 70 LEU A CA 1
ATOM 513 C C . LEU A 1 70 ? -18.548 -0.370 14.894 1.00 82.56 70 LEU A C 1
ATOM 515 O O . LEU A 1 70 ? -19.070 0.312 15.783 1.00 82.56 70 LEU A O 1
ATOM 519 N N . ARG A 1 71 ? -19.074 -0.451 13.665 1.00 76.81 71 ARG A N 1
ATOM 520 C CA . ARG A 1 71 ? -20.397 0.080 13.292 1.00 76.81 71 ARG A CA 1
ATOM 521 C C . ARG A 1 71 ? -21.515 -0.920 13.601 1.00 76.81 71 ARG A C 1
ATOM 523 O O . ARG A 1 71 ? -22.570 -0.496 14.058 1.00 76.81 71 ARG A O 1
ATOM 530 N N . ALA A 1 72 ? -21.286 -2.213 13.383 1.00 78.69 72 ALA A N 1
ATOM 531 C CA . ALA A 1 72 ? -22.253 -3.281 13.626 1.00 78.69 72 ALA A CA 1
ATOM 532 C C . ALA A 1 72 ? -22.566 -3.439 15.121 1.00 78.69 72 ALA A C 1
ATOM 534 O O . ALA A 1 72 ? -23.735 -3.482 15.497 1.00 78.69 72 ALA A O 1
ATOM 535 N N . GLY A 1 73 ? -21.548 -3.383 15.987 1.00 69.81 73 GLY A N 1
ATOM 536 C CA . GLY A 1 73 ? -21.725 -3.386 17.447 1.00 69.81 73 GLY A CA 1
ATOM 537 C C . GLY A 1 73 ? -22.398 -2.131 18.024 1.00 69.81 73 GLY A C 1
ATOM 538 O O . GLY A 1 73 ? -22.522 -2.018 19.234 1.00 69.81 73 GLY A O 1
ATOM 539 N N . ARG A 1 74 ? -22.800 -1.170 17.181 1.00 58.97 74 ARG A N 1
ATOM 540 C CA . ARG A 1 74 ? -23.499 0.070 17.562 1.00 58.97 74 ARG A CA 1
ATOM 541 C C . ARG A 1 74 ? -24.984 0.069 17.171 1.00 58.97 74 ARG A C 1
ATOM 543 O O . ARG A 1 74 ? -25.670 1.042 17.454 1.00 58.97 74 ARG A O 1
ATOM 550 N N . ARG A 1 75 ? -25.458 -0.963 16.460 1.00 54.12 75 ARG A N 1
ATOM 551 C CA . ARG A 1 75 ? -26.875 -1.127 16.075 1.00 54.12 75 ARG A CA 1
ATOM 552 C C . ARG A 1 75 ? -27.679 -2.023 17.033 1.00 54.12 75 ARG A C 1
ATOM 554 O O . ARG A 1 75 ? -28.859 -2.233 16.779 1.00 54.12 75 ARG A O 1
ATOM 561 N N . ARG A 1 76 ? -27.053 -2.550 18.087 1.0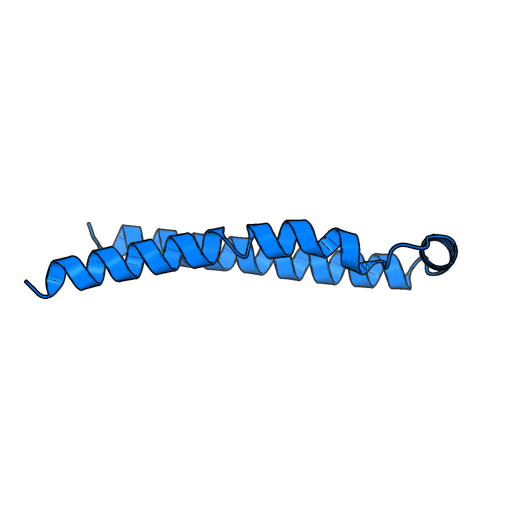0 45.62 76 ARG A N 1
ATOM 562 C CA . ARG A 1 76 ? -27.732 -3.055 19.290 1.00 45.62 76 ARG A CA 1
ATOM 563 C C . ARG A 1 76 ? -27.602 -2.004 20.379 1.00 45.62 76 ARG A C 1
ATOM 565 O O . ARG A 1 76 ? -28.537 -1.924 21.194 1.00 45.62 76 ARG A O 1
#

Organism: NCBI:txid2840875

Secondary structure (DSSP, 8-state):
-HHHHHHHHHHHHHHHHHHHHHHHHHHHHHHHH-THHHHS-SS-GGGGTHHHHHHHHHHHHHHHHHHHHHHHTT--